Protein AF-A0A2S4M8A8-F1 (afdb_monomer)

Mean predicted aligned error: 11.96 Å

Radius of gyration: 21.88 Å; Cα contacts (8 Å, |Δi|>4): 118; chains: 1; bounding box: 72×38×49 Å

Nearest PDB structures (foldseek):
  3tre-assembly1_A  TM=5.770E-01  e=3.243E-01  Coxiella burnetii
  1bkb-assembly1_A  TM=4.508E-01  e=2.540E-01  Pyrobaculum aerophilum
  1ueb-assembly2_B  TM=5.364E-01  e=6.749E-01  Thermus thermophilus
  5ztm-assembly1_B  TM=5.057E-01  e=9.160E-01  Drosophila melanogaster
  4az9-assembly2_A-3  TM=4.776E-01  e=2.154E+00  Homo sapiens

Foldseek 3Di:
DADQVLLLVLLCVLCVPPDPWDWPGKDKDQWDDDPPDATWIKIWTDTPQDPDIDIDIGGNPDHSNNNSVVVNPDDDDDDDDDVPRDPPPRPPPPPPPPPPPPDDDDDDDD

Structure (mmCIF, N/CA/C/O backbone):
data_AF-A0A2S4M8A8-F1
#
_entry.id   AF-A0A2S4M8A8-F1
#
loop_
_atom_site.group_PDB
_atom_site.id
_atom_site.type_symbol
_atom_site.label_atom_id
_atom_site.label_alt_id
_atom_site.label_comp_id
_atom_site.label_asym_id
_atom_site.label_entity_id
_atom_site.label_seq_id
_atom_site.pdbx_PDB_ins_code
_atom_site.Cartn_x
_atom_site.Cartn_y
_atom_site.Cartn_z
_atom_site.occupancy
_atom_site.B_iso_or_equiv
_atom_site.auth_seq_id
_atom_site.auth_comp_id
_atom_site.auth_asym_id
_atom_site.auth_atom_id
_atom_site.pdbx_PDB_model_num
ATOM 1 N N . MET A 1 1 ? -8.246 9.800 10.677 1.00 67.69 1 MET A N 1
ATOM 2 C CA . MET A 1 1 ? -8.307 8.967 9.454 1.00 67.69 1 MET A CA 1
ATOM 3 C C . MET A 1 1 ? -6.900 8.917 8.889 1.00 67.69 1 MET A C 1
ATOM 5 O O . MET A 1 1 ? -6.183 9.875 9.115 1.00 67.69 1 MET A O 1
ATOM 9 N N . VAL A 1 2 ? -6.473 7.827 8.247 1.00 83.62 2 VAL A N 1
ATOM 10 C CA . VAL A 1 2 ? -5.171 7.831 7.557 1.00 83.62 2 VAL A CA 1
ATOM 11 C C . VAL A 1 2 ? -5.333 8.653 6.287 1.00 83.62 2 VAL A C 1
ATOM 13 O O . VAL A 1 2 ? -6.161 8.288 5.453 1.00 83.62 2 VAL A O 1
ATOM 16 N N . GLU A 1 3 ? -4.598 9.754 6.182 1.00 89.00 3 GLU A N 1
ATOM 17 C CA . GLU A 1 3 ? -4.579 10.599 4.992 1.00 89.00 3 GLU A CA 1
ATOM 18 C C . GLU A 1 3 ? -3.392 10.237 4.097 1.00 89.00 3 GLU A C 1
ATOM 20 O O . GLU A 1 3 ? -2.302 9.911 4.574 1.00 89.00 3 GLU A O 1
ATOM 25 N N . ASP A 1 4 ? -3.592 10.333 2.783 1.00 90.56 4 ASP A N 1
ATOM 26 C CA . ASP A 1 4 ? -2.551 10.058 1.785 1.00 90.56 4 ASP A CA 1
ATOM 27 C C . ASP A 1 4 ? -1.295 10.914 2.020 1.00 90.56 4 ASP A C 1
ATOM 29 O O . ASP A 1 4 ? -0.165 10.446 1.854 1.00 90.56 4 ASP A O 1
ATOM 33 N N . ASN A 1 5 ? -1.486 12.163 2.459 1.00 90.69 5 ASN A N 1
ATOM 34 C CA . ASN A 1 5 ? -0.401 13.099 2.730 1.00 90.69 5 ASN A CA 1
ATOM 35 C C . ASN A 1 5 ? 0.493 12.642 3.897 1.00 90.69 5 ASN A C 1
ATOM 37 O O . ASN A 1 5 ? 1.716 12.725 3.790 1.00 90.69 5 ASN A O 1
ATOM 41 N N . ASP A 1 6 ? -0.085 12.095 4.969 1.00 93.75 6 ASP A N 1
ATOM 42 C CA . ASP A 1 6 ? 0.676 11.615 6.130 1.00 93.75 6 ASP A CA 1
ATOM 43 C C . ASP A 1 6 ? 1.582 10.438 5.748 1.00 93.75 6 ASP A C 1
ATOM 45 O O . ASP A 1 6 ? 2.757 10.376 6.124 1.00 93.75 6 ASP A O 1
ATOM 49 N N . VAL A 1 7 ? 1.057 9.517 4.934 1.00 93.12 7 VAL A N 1
ATOM 50 C CA . VAL A 1 7 ? 1.820 8.376 4.410 1.00 93.12 7 VAL A CA 1
ATOM 51 C C . VAL A 1 7 ? 2.964 8.861 3.523 1.00 93.12 7 VAL A C 1
ATOM 53 O O . VAL A 1 7 ? 4.094 8.389 3.661 1.00 93.12 7 VAL A O 1
ATOM 56 N N . LEU A 1 8 ? 2.704 9.831 2.641 1.00 90.94 8 LEU A N 1
ATOM 57 C CA . LEU A 1 8 ? 3.728 10.410 1.772 1.00 90.94 8 LEU A CA 1
ATOM 58 C C . LEU A 1 8 ? 4.841 11.109 2.561 1.00 90.94 8 LEU A C 1
ATOM 60 O O . LEU A 1 8 ? 6.009 10.958 2.202 1.00 90.94 8 LEU A O 1
ATOM 64 N N . VAL A 1 9 ? 4.520 11.823 3.643 1.00 91.75 9 VAL A N 1
ATOM 65 C CA . VAL A 1 9 ? 5.523 12.458 4.514 1.00 91.75 9 VAL A CA 1
ATOM 66 C C . VAL A 1 9 ? 6.441 11.408 5.144 1.00 91.75 9 VAL A C 1
ATOM 68 O O . VAL A 1 9 ? 7.668 11.531 5.066 1.00 91.75 9 VAL A O 1
ATOM 71 N N . HIS A 1 10 ? 5.874 10.337 5.708 1.00 93.56 10 HIS A N 1
ATOM 72 C CA . HIS A 1 10 ? 6.666 9.239 6.267 1.00 93.56 10 HIS A CA 1
ATOM 73 C C . HIS A 1 10 ? 7.509 8.533 5.200 1.00 93.56 10 HIS A C 1
ATOM 75 O O . HIS A 1 10 ? 8.692 8.280 5.426 1.00 93.56 10 HIS A O 1
ATOM 81 N N . LEU A 1 11 ? 6.944 8.279 4.016 1.00 91.12 11 LEU A N 1
ATOM 82 C CA . LEU A 1 11 ? 7.665 7.691 2.886 1.00 91.12 11 LEU A CA 1
ATOM 83 C C . LEU A 1 11 ? 8.859 8.538 2.463 1.00 91.12 11 LEU A C 1
ATOM 85 O O . LEU A 1 11 ? 9.961 8.023 2.294 1.00 91.12 11 LEU A O 1
ATOM 89 N N . GLN A 1 12 ? 8.670 9.847 2.324 1.00 88.81 12 GLN A N 1
ATOM 90 C CA . GLN A 1 12 ? 9.764 10.751 1.990 1.00 88.81 12 GLN A CA 1
ATOM 91 C C . GLN A 1 12 ? 10.857 10.725 3.057 1.00 88.81 12 GLN A C 1
ATOM 93 O O . GLN A 1 12 ? 12.029 10.805 2.704 1.00 88.81 12 GLN A O 1
ATOM 98 N N . SER A 1 13 ? 10.504 10.609 4.339 1.00 89.69 13 SER A N 1
ATOM 99 C CA . SER A 1 13 ? 11.490 10.463 5.412 1.00 89.69 13 SER A CA 1
ATOM 100 C C . SER A 1 13 ? 12.270 9.151 5.297 1.00 89.69 13 SER A C 1
ATOM 102 O O . SER A 1 13 ? 13.492 9.174 5.365 1.00 89.69 13 SER A O 1
ATOM 104 N N . LEU A 1 14 ? 11.584 8.025 5.083 1.00 89.00 14 LEU A N 1
ATOM 105 C CA . LEU A 1 14 ? 12.193 6.690 5.014 1.00 89.00 14 LEU A CA 1
ATOM 106 C C . LEU A 1 14 ? 13.073 6.489 3.770 1.00 89.00 14 LEU A C 1
ATOM 108 O O . LEU A 1 14 ? 14.071 5.777 3.817 1.00 89.00 14 LEU A O 1
ATOM 112 N N . LEU A 1 15 ? 12.716 7.111 2.642 1.00 84.00 15 LEU A N 1
ATOM 113 C CA . LEU A 1 15 ? 13.403 6.919 1.359 1.00 84.00 15 LEU A CA 1
ATOM 114 C C . LEU A 1 15 ? 14.561 7.908 1.126 1.00 84.00 15 LEU A C 1
ATOM 116 O O . LEU A 1 15 ? 15.309 7.729 0.159 1.00 84.00 15 LEU A O 1
ATOM 120 N N . ARG A 1 16 ? 14.729 8.932 1.982 1.00 73.94 16 ARG A N 1
ATOM 121 C CA . ARG A 1 16 ? 15.836 9.913 1.907 1.00 73.94 16 ARG A CA 1
ATOM 122 C C . ARG A 1 16 ? 17.219 9.261 2.021 1.00 73.94 16 ARG A C 1
ATOM 124 O O . ARG A 1 16 ? 18.162 9.786 1.434 1.00 73.94 16 ARG A O 1
ATOM 131 N N . ASP A 1 17 ? 17.309 8.082 2.632 1.00 62.56 17 ASP A N 1
ATOM 132 C CA . ASP A 1 17 ? 18.572 7.401 2.950 1.00 62.56 17 ASP A CA 1
ATOM 133 C C . ASP A 1 17 ? 19.090 6.448 1.850 1.00 62.56 17 ASP A C 1
ATOM 135 O O . ASP A 1 17 ? 19.887 5.549 2.105 1.00 62.56 17 ASP A O 1
ATOM 139 N N . GLY A 1 18 ? 18.698 6.663 0.587 1.00 55.78 18 GLY A N 1
ATOM 140 C CA . GLY A 1 18 ? 19.377 6.037 -0.560 1.00 55.78 18 GLY A CA 1
ATOM 141 C C . GLY A 1 18 ? 18.655 4.866 -1.226 1.00 55.78 18 GLY A C 1
ATOM 142 O O . GLY A 1 18 ? 19.272 4.117 -1.986 1.00 55.78 18 GLY A O 1
ATOM 143 N N . SER A 1 19 ? 17.345 4.717 -1.023 1.00 57.78 19 SER A N 1
ATOM 144 C CA . SER A 1 19 ? 16.565 3.777 -1.834 1.00 57.78 19 SER A CA 1
ATOM 145 C C . SER A 1 19 ? 16.469 4.267 -3.293 1.00 57.78 19 SER A C 1
ATOM 147 O O . SER A 1 19 ? 16.218 5.439 -3.581 1.00 57.78 19 SER A O 1
ATOM 149 N N . THR A 1 20 ? 16.684 3.363 -4.248 1.00 55.50 20 THR A N 1
ATOM 150 C CA . THR A 1 20 ? 16.573 3.654 -5.692 1.00 55.50 20 THR A CA 1
ATOM 151 C C . THR A 1 20 ? 15.122 3.732 -6.178 1.00 55.50 20 THR A C 1
ATOM 153 O O . THR A 1 20 ? 14.870 4.122 -7.319 1.00 55.50 20 THR A O 1
ATOM 156 N N . THR A 1 21 ? 14.163 3.429 -5.302 1.00 65.56 21 THR A N 1
ATOM 157 C CA . THR A 1 21 ? 12.733 3.383 -5.599 1.00 65.56 21 THR A CA 1
ATOM 158 C C . THR A 1 21 ? 12.052 4.589 -4.964 1.00 65.56 21 THR A C 1
ATOM 160 O O . THR A 1 21 ? 11.494 4.515 -3.874 1.00 65.56 21 THR A O 1
ATOM 163 N N . ARG A 1 22 ? 12.106 5.741 -5.638 1.00 78.06 22 ARG A N 1
ATOM 164 C CA . ARG A 1 22 ? 11.269 6.881 -5.241 1.00 78.06 22 ARG A CA 1
ATOM 165 C C . ARG A 1 22 ? 9.806 6.518 -5.489 1.00 78.06 22 ARG A C 1
ATOM 167 O O . ARG A 1 22 ? 9.479 6.023 -6.562 1.00 78.06 22 ARG A O 1
ATOM 174 N N . VAL A 1 23 ? 8.934 6.775 -4.522 1.00 87.19 23 VAL A N 1
ATOM 175 C CA . VAL A 1 23 ? 7.479 6.699 -4.713 1.00 87.19 23 VAL A CA 1
ATOM 176 C C . VAL A 1 23 ? 7.014 8.025 -5.316 1.00 87.19 23 VAL A C 1
ATOM 178 O O . VAL A 1 23 ? 7.376 9.087 -4.812 1.00 87.19 23 VAL A O 1
ATOM 181 N N . ALA A 1 24 ? 6.268 7.974 -6.420 1.00 86.69 24 ALA A N 1
ATOM 182 C CA . ALA A 1 24 ? 5.738 9.159 -7.101 1.00 86.69 24 ALA A CA 1
ATOM 183 C C . ALA A 1 24 ? 4.370 9.571 -6.544 1.00 86.69 24 ALA A C 1
ATOM 185 O O . ALA A 1 24 ? 4.093 10.755 -6.378 1.00 86.69 24 ALA A O 1
ATOM 186 N N . SER A 1 25 ? 3.524 8.587 -6.242 1.00 89.94 25 SER A N 1
ATOM 187 C CA . SER A 1 25 ? 2.222 8.787 -5.612 1.00 89.94 25 SER A CA 1
ATOM 188 C C . SER A 1 25 ? 1.901 7.606 -4.705 1.00 89.94 25 SER A C 1
ATOM 190 O O . SER A 1 25 ? 2.364 6.496 -4.966 1.00 89.94 25 SER A O 1
ATOM 192 N N . CYS A 1 26 ? 1.130 7.850 -3.649 1.00 93.19 26 CYS A N 1
ATOM 193 C CA . CYS A 1 26 ? 0.614 6.830 -2.744 1.00 93.19 26 CYS A CA 1
ATOM 194 C C . CYS A 1 26 ? -0.815 7.218 -2.365 1.00 93.19 26 CYS A C 1
ATOM 196 O O . CYS A 1 26 ? -1.041 8.349 -1.943 1.00 93.19 26 CYS A O 1
ATOM 198 N N . ARG A 1 27 ? -1.760 6.296 -2.541 1.00 94.94 27 ARG A N 1
ATOM 199 C CA . ARG A 1 27 ? -3.179 6.467 -2.223 1.00 94.94 27 ARG A CA 1
ATOM 200 C C . ARG A 1 27 ? -3.628 5.366 -1.282 1.00 94.94 27 ARG A C 1
ATOM 202 O O . ARG A 1 27 ? -3.276 4.202 -1.484 1.00 94.94 27 ARG A O 1
ATOM 209 N N . VAL A 1 28 ? -4.426 5.724 -0.287 1.00 96.56 28 VAL A N 1
ATOM 210 C CA . VAL A 1 28 ? -4.978 4.799 0.698 1.00 96.56 28 VAL A CA 1
ATOM 211 C C . VAL A 1 28 ? -6.495 4.888 0.660 1.00 96.56 28 VAL A C 1
ATOM 213 O O . VAL A 1 28 ? -7.087 5.952 0.818 1.00 96.56 28 VAL A O 1
ATOM 216 N N . SER A 1 29 ? -7.158 3.751 0.462 1.00 96.56 29 SER A N 1
ATOM 217 C CA . SER A 1 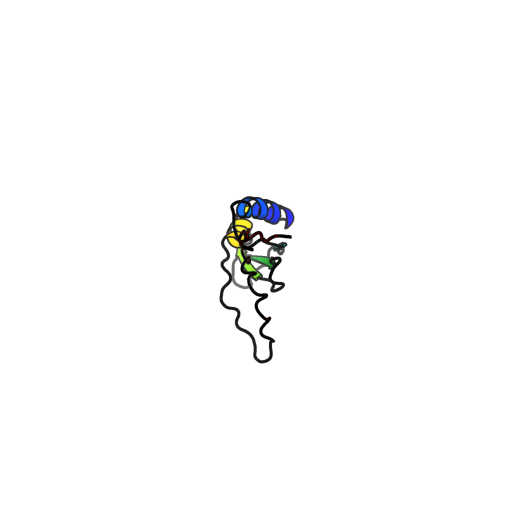29 ? -8.616 3.716 0.500 1.00 96.56 29 SER A CA 1
ATOM 218 C C . SER A 1 29 ? -9.154 4.036 1.900 1.00 96.56 29 SER A C 1
ATOM 220 O O . SER A 1 29 ? -8.490 3.855 2.932 1.00 96.56 29 SER A O 1
ATOM 222 N N . THR A 1 30 ? -10.432 4.405 1.961 1.00 95.31 30 THR A N 1
ATOM 223 C CA . THR A 1 30 ? -11.208 4.266 3.198 1.00 95.31 30 THR A CA 1
ATOM 224 C C . THR A 1 30 ? -11.206 2.800 3.663 1.00 95.31 30 THR A C 1
ATOM 226 O O . THR A 1 30 ? -10.938 1.899 2.858 1.00 95.31 30 THR A O 1
ATOM 229 N N . PRO A 1 31 ? -11.463 2.525 4.956 1.00 96.19 31 PRO A N 1
ATOM 230 C CA . PRO A 1 31 ? -11.625 1.155 5.427 1.00 96.19 31 PRO A CA 1
ATOM 231 C C . PRO A 1 31 ? -12.720 0.428 4.644 1.00 96.19 31 PRO A C 1
ATOM 233 O O . PRO A 1 31 ? -13.849 0.907 4.551 1.00 96.19 31 PRO A O 1
ATOM 236 N N . LEU A 1 32 ? -12.377 -0.736 4.109 1.00 95.69 32 LEU A N 1
ATOM 237 C CA . LEU A 1 32 ? -13.278 -1.648 3.421 1.00 95.69 32 LEU A CA 1
ATOM 238 C C . LEU A 1 32 ? -13.570 -2.835 4.337 1.00 95.69 32 LEU A C 1
ATOM 240 O O . LEU A 1 32 ? -12.662 -3.402 4.950 1.00 95.69 32 LEU A O 1
ATOM 244 N N . GLN A 1 33 ? -14.840 -3.221 4.430 1.00 96.94 33 GLN A N 1
ATOM 245 C CA . GLN A 1 33 ? -15.256 -4.380 5.213 1.00 96.94 33 GLN A CA 1
ATOM 246 C C . GLN A 1 33 ? -15.153 -5.649 4.360 1.00 96.94 33 GLN A C 1
ATOM 248 O O . GLN A 1 33 ? -15.798 -5.755 3.318 1.00 96.94 33 GLN A O 1
ATOM 253 N N . HIS A 1 34 ? -14.366 -6.631 4.809 1.00 91.12 34 HIS A N 1
ATOM 254 C CA . HIS A 1 34 ? -14.321 -7.943 4.164 1.00 91.12 34 HIS A CA 1
ATOM 255 C C . HIS A 1 34 ? -15.567 -8.768 4.546 1.00 91.12 34 HIS A C 1
ATOM 257 O O . HIS A 1 34 ? -15.923 -8.773 5.730 1.00 91.12 34 HIS A O 1
ATOM 263 N N . PRO A 1 35 ? -16.204 -9.509 3.614 1.00 91.94 35 PRO A N 1
ATOM 264 C CA . PRO A 1 35 ? -17.441 -10.252 3.895 1.00 91.94 35 PRO A CA 1
ATOM 265 C C . PRO A 1 35 ? -17.319 -11.309 5.002 1.00 91.94 35 PRO A C 1
ATOM 267 O O . PRO A 1 35 ? -18.283 -11.584 5.707 1.00 91.94 35 PRO A O 1
ATOM 270 N N . TRP A 1 36 ? -16.124 -11.879 5.175 1.00 92.69 36 TRP A N 1
ATOM 271 C CA . TRP A 1 36 ? -15.844 -12.924 6.173 1.00 92.69 36 TRP A CA 1
ATOM 272 C C . TRP A 1 36 ? -14.579 -12.647 6.988 1.00 92.69 36 TRP A C 1
ATOM 274 O O . TRP A 1 36 ? -13.897 -13.570 7.421 1.00 92.69 36 TRP A O 1
ATOM 284 N N . GLY A 1 37 ? -14.180 -11.383 7.119 1.00 91.00 37 GLY A N 1
ATOM 285 C CA . GLY A 1 37 ? -12.881 -11.059 7.699 1.00 91.00 37 GLY A CA 1
ATOM 286 C C . GLY A 1 37 ? -12.817 -9.695 8.356 1.00 91.00 37 GLY A C 1
ATOM 287 O O . GLY A 1 37 ? -13.811 -8.985 8.499 1.00 91.00 37 GLY A O 1
ATOM 288 N N . ARG A 1 38 ? -11.602 -9.340 8.767 1.00 94.44 38 ARG A N 1
ATOM 289 C CA . ARG A 1 38 ? -11.310 -8.034 9.352 1.00 94.44 38 ARG A CA 1
ATOM 290 C C . ARG A 1 38 ? -11.393 -6.952 8.274 1.00 94.44 38 ARG A C 1
ATOM 292 O O . ARG A 1 38 ? -11.175 -7.223 7.092 1.00 94.44 38 ARG A O 1
ATOM 299 N N . ALA A 1 39 ? -11.711 -5.732 8.693 1.00 96.44 39 ALA A N 1
ATOM 300 C CA . ALA A 1 39 ? -11.645 -4.582 7.806 1.00 96.44 39 ALA A CA 1
ATOM 301 C C . ALA A 1 39 ? -10.200 -4.350 7.338 1.00 96.44 39 ALA A C 1
ATOM 303 O O . ALA A 1 39 ? -9.241 -4.602 8.072 1.00 96.44 39 ALA A O 1
ATOM 304 N N . TYR A 1 40 ? -10.052 -3.852 6.118 1.00 96.75 40 TYR A N 1
ATOM 305 C CA . TYR A 1 40 ? -8.760 -3.615 5.488 1.00 96.75 40 TYR A CA 1
ATOM 306 C C . TYR A 1 40 ? -8.742 -2.285 4.735 1.00 96.75 40 TYR A C 1
ATOM 308 O O . TYR A 1 40 ? -9.772 -1.641 4.546 1.00 96.75 40 TYR A O 1
ATOM 316 N N . ARG A 1 41 ? -7.560 -1.867 4.293 1.00 96.44 41 ARG A N 1
ATOM 317 C CA . ARG A 1 41 ? -7.362 -0.761 3.353 1.00 96.44 41 ARG A CA 1
ATOM 318 C C . ARG A 1 41 ? -6.601 -1.262 2.140 1.00 96.44 41 ARG A C 1
ATOM 320 O O . ARG A 1 41 ? -5.742 -2.138 2.255 1.00 96.44 41 ARG A O 1
ATOM 327 N N . LEU A 1 42 ? -6.919 -0.697 0.983 1.00 96.75 42 LEU A N 1
ATOM 328 C CA . LEU A 1 42 ? -6.138 -0.873 -0.230 1.00 96.75 42 LEU A CA 1
ATOM 329 C C . LEU A 1 42 ? -5.149 0.286 -0.341 1.00 96.75 42 LEU A C 1
ATOM 331 O O . LEU A 1 42 ? -5.553 1.448 -0.324 1.00 96.75 42 LEU A O 1
ATOM 335 N N . VAL A 1 43 ? -3.868 -0.046 -0.455 1.00 96.75 43 VAL A N 1
ATOM 336 C CA . VAL A 1 43 ? -2.782 0.908 -0.679 1.00 96.75 43 VAL A CA 1
ATOM 337 C C . VAL A 1 43 ? -2.318 0.749 -2.117 1.00 96.75 43 VAL A C 1
ATOM 339 O O . VAL A 1 43 ? -1.977 -0.359 -2.533 1.00 96.75 43 VAL A O 1
ATOM 342 N N . GLU A 1 44 ? -2.315 1.840 -2.876 1.00 95.12 44 GLU A N 1
ATOM 343 C CA . GLU A 1 44 ? -1.850 1.885 -4.261 1.00 95.12 44 GLU A CA 1
ATOM 344 C C . GLU A 1 44 ? -0.727 2.913 -4.404 1.00 95.12 44 GLU A C 1
ATOM 346 O O . GLU A 1 44 ? -0.849 4.033 -3.910 1.00 95.12 44 GLU A O 1
ATOM 351 N N . TRP A 1 45 ? 0.366 2.555 -5.078 1.00 93.31 45 TRP A N 1
ATOM 352 C CA . TRP A 1 45 ? 1.468 3.484 -5.320 1.00 93.31 45 TRP A CA 1
ATOM 353 C C . TRP A 1 45 ? 2.140 3.279 -6.671 1.00 93.31 45 TRP A C 1
ATOM 355 O O . TRP A 1 45 ? 2.174 2.183 -7.235 1.00 93.31 45 TRP A O 1
ATOM 365 N N . THR A 1 46 ? 2.723 4.361 -7.175 1.00 89.50 46 THR A N 1
ATOM 366 C CA . THR A 1 46 ? 3.489 4.386 -8.425 1.00 89.50 46 THR A CA 1
ATOM 367 C C . THR A 1 46 ? 4.921 4.830 -8.167 1.00 89.50 46 THR A C 1
ATOM 369 O O . THR A 1 46 ? 5.241 5.421 -7.132 1.00 89.50 46 THR A O 1
ATOM 372 N N . THR A 1 47 ? 5.806 4.558 -9.119 1.00 86.00 47 THR A N 1
ATOM 373 C CA . THR A 1 47 ? 7.207 4.998 -9.071 1.00 86.00 47 THR A CA 1
ATOM 374 C C . THR A 1 47 ? 7.518 5.837 -10.306 1.00 86.00 47 THR A C 1
ATOM 376 O O . THR A 1 47 ? 6.972 5.540 -11.360 1.00 86.00 47 THR A O 1
ATOM 379 N N . PRO A 1 48 ? 8.440 6.814 -10.262 1.00 81.06 48 PRO A N 1
ATOM 380 C CA . PRO A 1 48 ? 8.753 7.654 -11.422 1.00 81.06 48 PRO A CA 1
ATOM 381 C C . PRO A 1 48 ? 9.246 6.903 -12.668 1.00 81.06 48 PRO A C 1
ATOM 383 O O . PRO A 1 48 ? 9.319 7.489 -13.742 1.00 81.06 48 PRO A O 1
ATOM 386 N N . LEU A 1 49 ? 9.680 5.649 -12.511 1.00 75.00 49 LEU A N 1
ATOM 387 C CA . LEU A 1 49 ? 10.244 4.824 -13.580 1.00 75.00 49 LEU A CA 1
ATOM 388 C C . LEU A 1 49 ? 9.249 3.807 -14.154 1.00 75.00 49 LEU A C 1
ATOM 390 O O . LEU A 1 49 ? 9.599 3.118 -15.106 1.00 75.00 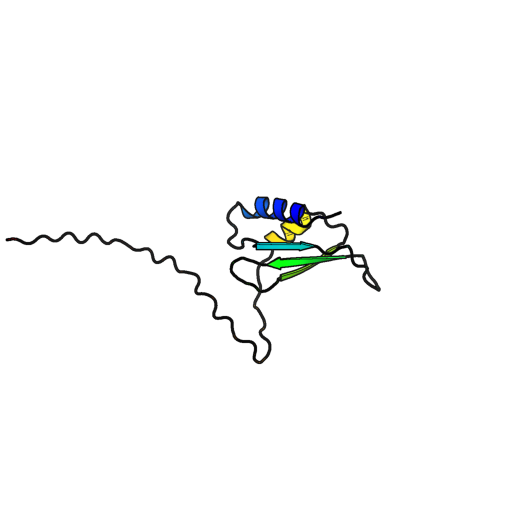49 LEU A O 1
ATOM 394 N N . ASP A 1 50 ? 8.066 3.677 -13.555 1.00 70.12 50 ASP A N 1
ATOM 395 C CA . ASP A 1 50 ? 7.088 2.644 -13.887 1.00 70.12 50 ASP A CA 1
ATOM 396 C C . ASP A 1 50 ? 5.685 3.145 -13.533 1.00 70.12 50 ASP A C 1
ATOM 398 O O . ASP A 1 50 ? 5.371 3.360 -12.354 1.00 70.12 50 ASP A O 1
ATOM 402 N N . ASP A 1 51 ? 4.870 3.319 -14.573 1.00 65.75 51 ASP A N 1
ATOM 403 C CA . ASP A 1 51 ? 3.468 3.731 -14.475 1.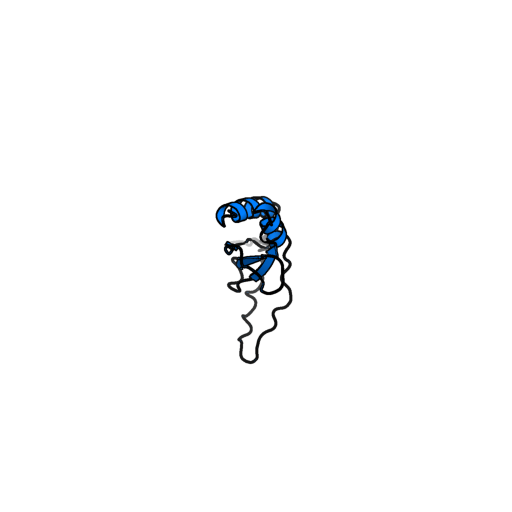00 65.75 51 ASP A CA 1
ATOM 404 C C . ASP A 1 51 ? 2.569 2.587 -13.972 1.00 65.75 51 ASP A C 1
ATOM 406 O O . ASP A 1 51 ? 1.403 2.803 -13.635 1.00 65.75 51 ASP A O 1
ATOM 410 N N . GLY A 1 52 ? 3.111 1.367 -13.862 1.00 74.69 52 GLY A N 1
ATOM 411 C CA . GLY A 1 52 ? 2.460 0.237 -13.221 1.00 74.69 52 GLY A CA 1
ATOM 412 C C . GLY A 1 52 ? 2.136 0.531 -11.756 1.00 74.69 52 GLY A C 1
ATOM 413 O O . GLY A 1 52 ? 3.014 0.566 -10.889 1.00 74.69 52 GLY A O 1
ATOM 414 N N . ALA A 1 53 ? 0.846 0.702 -11.469 1.00 78.50 53 ALA A N 1
ATOM 415 C CA . ALA A 1 53 ? 0.347 0.867 -10.112 1.00 78.50 53 ALA A CA 1
ATOM 416 C C . ALA A 1 53 ? 0.534 -0.430 -9.308 1.00 78.50 53 ALA A C 1
ATOM 418 O O . ALA A 1 53 ? -0.050 -1.474 -9.617 1.00 78.50 53 ALA A O 1
ATOM 419 N N . ARG A 1 54 ? 1.349 -0.354 -8.255 1.00 88.88 54 ARG A N 1
ATOM 420 C CA . ARG A 1 54 ? 1.532 -1.419 -7.264 1.00 88.88 54 ARG A CA 1
ATOM 421 C C . ARG A 1 54 ? 0.414 -1.331 -6.244 1.00 88.88 54 ARG A C 1
ATOM 423 O O . ARG A 1 54 ? -0.017 -0.234 -5.902 1.00 88.88 54 ARG A O 1
ATOM 430 N N . ARG A 1 55 ? -0.059 -2.483 -5.771 1.00 93.06 55 ARG A N 1
ATOM 431 C CA . ARG A 1 55 ? -1.177 -2.569 -4.830 1.00 93.06 55 ARG A CA 1
ATOM 432 C C . ARG A 1 55 ? -0.868 -3.543 -3.715 1.00 93.06 55 ARG A C 1
ATOM 434 O O . ARG A 1 55 ? -0.351 -4.628 -3.972 1.00 93.06 55 ARG A O 1
ATOM 441 N N . GLN A 1 56 ? -1.250 -3.177 -2.501 1.00 94.56 56 GLN A N 1
ATOM 442 C CA . GLN A 1 56 ? -1.173 -4.060 -1.349 1.00 94.56 56 GLN A CA 1
ATOM 443 C C . GLN A 1 56 ? -2.343 -3.817 -0.401 1.00 94.56 56 GLN A C 1
ATOM 445 O O . GLN A 1 56 ? -2.795 -2.689 -0.213 1.00 94.56 56 GLN A O 1
ATOM 450 N N . VAL A 1 57 ? -2.841 -4.903 0.182 1.00 95.56 57 VAL A N 1
ATOM 451 C CA . VAL A 1 57 ? -3.875 -4.870 1.216 1.00 95.56 57 VAL A CA 1
ATOM 452 C C . VAL A 1 57 ? -3.201 -4.813 2.582 1.00 95.56 57 VAL A C 1
ATOM 454 O O . VAL A 1 57 ? -2.281 -5.587 2.851 1.00 95.56 57 VAL A O 1
ATOM 457 N N . VAL A 1 58 ? -3.671 -3.911 3.440 1.00 96.62 58 VAL A N 1
ATOM 458 C CA . VAL A 1 58 ? -3.207 -3.751 4.826 1.00 96.62 58 VAL A CA 1
ATOM 459 C C . VAL A 1 58 ? -4.397 -3.775 5.790 1.00 96.62 58 VAL A C 1
ATOM 461 O O . VAL A 1 58 ? -5.512 -3.447 5.375 1.00 96.62 58 VAL A O 1
ATOM 464 N N . PRO A 1 59 ? -4.211 -4.146 7.066 1.00 96.69 59 PRO A N 1
ATOM 465 C CA . PRO A 1 59 ? -5.256 -4.007 8.080 1.00 96.69 59 PRO A CA 1
ATOM 466 C C . PRO A 1 59 ? -5.819 -2.577 8.162 1.00 96.69 59 PRO A C 1
ATOM 468 O O . PRO A 1 59 ? -5.106 -1.598 7.942 1.00 96.69 59 PRO A O 1
ATOM 471 N N . ALA A 1 60 ? -7.110 -2.426 8.473 1.00 96.38 60 ALA A N 1
ATOM 472 C CA . ALA A 1 60 ? -7.749 -1.105 8.508 1.00 96.38 60 ALA A CA 1
ATOM 473 C C . ALA A 1 60 ? -7.202 -0.183 9.608 1.00 96.38 60 ALA A C 1
ATOM 475 O O . ALA A 1 60 ? -7.270 1.045 9.475 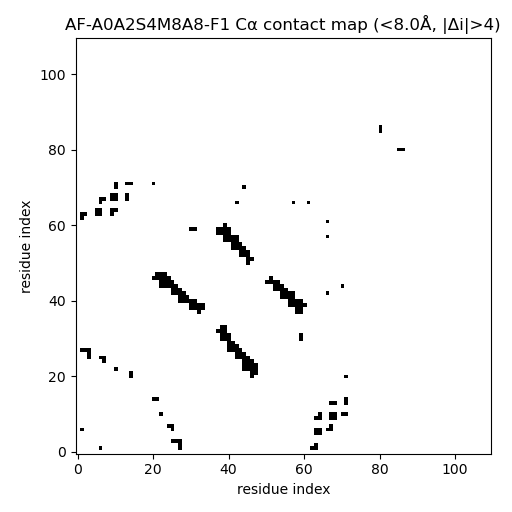1.00 96.38 60 ALA A O 1
ATOM 476 N N . GLU A 1 61 ? -6.677 -0.781 10.673 1.00 95.62 61 GLU A N 1
ATOM 477 C CA . GLU A 1 61 ? -6.054 -0.135 11.823 1.00 95.62 61 GLU A CA 1
ATOM 478 C C . GLU A 1 61 ? -4.585 0.254 11.608 1.00 95.62 61 GLU A C 1
ATOM 480 O O . GLU A 1 61 ? -4.013 0.903 12.480 1.00 95.62 61 GLU A O 1
ATOM 485 N N . SER A 1 62 ? -3.976 -0.116 10.474 1.00 97.25 62 SER A N 1
ATOM 486 C CA . SER A 1 62 ? -2.593 0.256 10.179 1.00 97.25 62 SER A CA 1
ATOM 487 C C . SER A 1 62 ? -2.414 1.772 10.177 1.00 97.25 62 SER A C 1
ATOM 489 O O . SER A 1 62 ? -3.174 2.515 9.548 1.00 97.25 62 SER A O 1
ATOM 491 N N . SER A 1 63 ? -1.382 2.225 10.879 1.00 97.06 63 SER A N 1
ATOM 492 C CA . SER A 1 63 ? -0.981 3.626 10.943 1.00 97.06 63 SER A CA 1
ATOM 493 C C . SER A 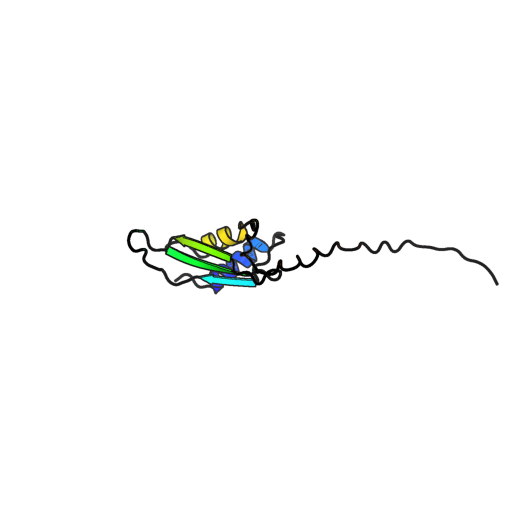1 63 ? -0.330 4.088 9.637 1.00 97.06 63 SER A C 1
ATOM 495 O O . SER A 1 63 ? 0.183 3.290 8.849 1.00 97.06 63 SER A O 1
ATOM 497 N N . ALA A 1 64 ? -0.291 5.406 9.421 1.00 96.69 64 ALA A N 1
ATOM 498 C CA . ALA A 1 64 ? 0.356 5.986 8.245 1.00 96.69 64 ALA A CA 1
ATOM 499 C C . ALA A 1 64 ? 1.840 5.586 8.135 1.00 96.69 64 ALA A C 1
ATOM 501 O O . ALA A 1 64 ? 2.330 5.297 7.043 1.00 96.69 64 ALA A O 1
ATOM 502 N N . PHE A 1 65 ? 2.542 5.515 9.270 1.00 96.19 65 PHE A N 1
ATOM 503 C CA . PHE A 1 65 ? 3.943 5.110 9.329 1.00 96.19 65 PHE A CA 1
ATOM 504 C C . PHE A 1 65 ? 4.150 3.630 8.979 1.00 96.19 65 PHE A C 1
ATOM 506 O O . PHE A 1 65 ? 5.058 3.307 8.217 1.00 96.19 65 PHE A O 1
ATOM 513 N N . GLU A 1 66 ? 3.305 2.726 9.485 1.00 97.12 66 GLU A N 1
ATOM 514 C CA . GLU A 1 66 ? 3.381 1.296 9.148 1.00 97.12 66 GLU A CA 1
ATOM 515 C C . GLU A 1 66 ? 3.136 1.057 7.656 1.00 97.12 66 GLU A C 1
ATOM 517 O O . GLU A 1 66 ? 3.858 0.282 7.028 1.00 97.12 66 GLU A O 1
ATOM 522 N N . ILE A 1 67 ? 2.166 1.769 7.073 1.00 96.94 67 ILE A N 1
ATOM 523 C CA . ILE A 1 67 ? 1.898 1.723 5.631 1.00 96.94 67 ILE A CA 1
ATOM 524 C C . ILE A 1 67 ? 3.109 2.236 4.849 1.00 96.94 67 ILE A C 1
ATOM 526 O O . ILE A 1 67 ? 3.563 1.575 3.917 1.00 96.94 67 ILE A O 1
ATOM 530 N N . ALA A 1 68 ? 3.662 3.386 5.241 1.00 94.94 68 ALA A N 1
ATOM 531 C CA . ALA A 1 68 ? 4.841 3.955 4.600 1.00 94.94 68 ALA A CA 1
ATOM 532 C C . ALA A 1 68 ? 6.039 2.999 4.649 1.00 94.94 68 ALA A C 1
ATOM 534 O O . ALA A 1 68 ? 6.723 2.809 3.646 1.00 94.94 68 ALA A O 1
ATOM 535 N N . ARG A 1 69 ? 6.270 2.349 5.791 1.00 94.31 69 ARG A N 1
ATOM 536 C CA . ARG A 1 69 ? 7.334 1.356 5.947 1.00 94.31 69 ARG A CA 1
ATOM 537 C C . ARG A 1 69 ? 7.147 0.166 5.010 1.00 94.31 69 ARG A C 1
ATOM 539 O O . ARG A 1 69 ? 8.078 -0.194 4.299 1.00 94.31 69 ARG A O 1
ATOM 546 N N . LEU A 1 70 ? 5.940 -0.388 4.957 1.00 94.50 70 LEU A N 1
ATOM 547 C CA . LEU A 1 70 ? 5.594 -1.499 4.071 1.00 94.50 70 LEU A CA 1
ATOM 548 C C . LEU A 1 70 ? 5.800 -1.145 2.593 1.00 94.50 70 LEU A C 1
ATOM 550 O O . LEU A 1 70 ? 6.341 -1.945 1.832 1.00 94.50 70 LEU A O 1
ATOM 554 N N . VAL A 1 71 ? 5.418 0.067 2.189 1.00 92.88 71 VAL A N 1
ATOM 555 C CA . VAL A 1 71 ? 5.635 0.555 0.821 1.00 92.88 71 VAL A CA 1
ATOM 556 C C . VAL A 1 71 ? 7.128 0.779 0.539 1.00 92.88 71 VAL A C 1
ATOM 558 O O . VAL A 1 71 ? 7.594 0.453 -0.551 1.00 92.88 71 VAL A O 1
ATOM 561 N N . ALA A 1 72 ? 7.895 1.295 1.504 1.00 90.75 72 ALA A N 1
ATOM 562 C CA . ALA A 1 72 ? 9.332 1.534 1.361 1.00 90.75 72 ALA A CA 1
ATOM 563 C C . ALA A 1 72 ? 10.159 0.240 1.267 1.00 90.75 72 ALA A C 1
ATOM 565 O O . ALA A 1 72 ? 11.144 0.188 0.532 1.00 90.75 72 ALA A O 1
ATOM 566 N N . GLU A 1 73 ? 9.750 -0.807 1.984 1.00 89.62 73 GLU A N 1
ATOM 567 C CA . GLU A 1 73 ? 10.388 -2.130 1.973 1.00 89.62 73 GLU A CA 1
ATOM 568 C C . GLU A 1 73 ? 9.982 -2.976 0.749 1.00 89.62 73 GLU A C 1
ATOM 570 O O . GLU A 1 73 ? 10.527 -4.060 0.530 1.00 89.62 73 GLU A O 1
ATOM 575 N N . HIS A 1 74 ? 9.047 -2.497 -0.081 1.00 88.19 74 HIS A N 1
ATOM 576 C CA . HIS A 1 74 ? 8.583 -3.233 -1.249 1.00 88.19 74 HIS A CA 1
ATOM 577 C C . HIS A 1 74 ? 9.697 -3.437 -2.285 1.00 88.19 74 HIS A C 1
ATOM 579 O O . HIS A 1 74 ? 10.196 -2.493 -2.903 1.00 88.19 74 HIS A O 1
ATOM 585 N N . VAL A 1 75 ? 10.010 -4.703 -2.559 1.00 82.81 75 VAL A N 1
ATOM 586 C CA . VAL A 1 75 ? 10.907 -5.114 -3.643 1.00 82.81 75 VAL A CA 1
ATOM 587 C C . VAL A 1 75 ? 10.062 -5.582 -4.833 1.00 82.81 75 VAL A C 1
ATOM 589 O O . VAL A 1 75 ? 9.377 -6.602 -4.715 1.00 82.81 75 VAL A O 1
ATOM 592 N N . PRO A 1 76 ? 10.095 -4.883 -5.987 1.00 76.94 76 PRO A N 1
ATOM 593 C CA . PRO A 1 76 ? 9.357 -5.310 -7.171 1.00 76.94 76 PRO A CA 1
ATOM 594 C C . PRO A 1 76 ? 9.764 -6.722 -7.618 1.00 76.94 76 PRO A C 1
ATOM 596 O O . PRO A 1 76 ? 10.944 -7.000 -7.838 1.00 76.94 76 PRO A O 1
ATOM 599 N N . GLY A 1 77 ? 8.777 -7.608 -7.758 1.00 75.38 77 GLY A N 1
ATOM 600 C CA . GLY A 1 77 ? 8.959 -8.950 -8.314 1.00 75.38 77 GLY A CA 1
ATOM 601 C C . GLY A 1 77 ? 9.019 -8.962 -9.847 1.00 75.38 77 GLY A C 1
ATOM 602 O O . GLY A 1 77 ? 9.041 -7.921 -10.504 1.00 75.38 77 GLY A O 1
ATOM 603 N N . ARG A 1 78 ? 9.010 -10.162 -10.441 1.00 74.31 78 ARG A N 1
ATOM 604 C CA . ARG A 1 78 ? 8.875 -10.314 -11.900 1.00 74.31 78 ARG A CA 1
ATOM 605 C C . ARG A 1 78 ? 7.441 -9.991 -12.319 1.00 74.31 78 ARG A C 1
ATOM 607 O O . ARG A 1 78 ? 6.501 -10.550 -11.759 1.00 74.31 78 ARG A O 1
ATOM 614 N N . ARG A 1 79 ? 7.276 -9.128 -13.323 1.00 75.44 79 ARG A N 1
ATOM 615 C CA . ARG A 1 79 ? 5.965 -8.830 -13.912 1.00 75.44 79 ARG A CA 1
ATOM 616 C C . ARG A 1 79 ? 5.581 -9.968 -14.860 1.00 75.44 79 ARG A C 1
ATOM 618 O O . ARG A 1 79 ? 6.343 -10.287 -15.770 1.00 75.44 79 ARG A O 1
ATOM 625 N N . ILE A 1 80 ? 4.427 -10.594 -14.631 1.00 78.00 80 ILE A N 1
ATOM 626 C CA . ILE A 1 80 ? 3.853 -11.565 -15.571 1.00 78.00 80 ILE A CA 1
ATOM 627 C C . ILE A 1 80 ? 3.040 -10.766 -16.582 1.00 78.00 80 ILE A C 1
ATOM 629 O O . ILE A 1 80 ? 2.096 -10.074 -16.207 1.00 78.00 80 ILE A O 1
ATOM 633 N N . LEU A 1 81 ? 3.437 -10.834 -17.847 1.00 81.50 81 LEU A N 1
ATOM 634 C CA . LEU A 1 81 ? 2.698 -10.217 -18.941 1.00 81.50 81 LEU A CA 1
ATOM 635 C C . LEU A 1 81 ? 1.603 -11.177 -19.405 1.00 81.50 81 LEU A C 1
ATOM 637 O O . LEU A 1 81 ? 1.828 -12.387 -19.487 1.00 81.50 81 LEU A O 1
ATOM 641 N N . LEU A 1 82 ? 0.421 -10.639 -19.690 1.00 81.81 82 LEU A N 1
ATOM 642 C CA . LEU A 1 82 ? -0.650 -11.399 -20.325 1.00 81.81 82 LEU A CA 1
ATOM 643 C C . LEU A 1 82 ? -0.337 -11.570 -21.818 1.00 81.81 82 LEU A C 1
ATOM 645 O O . LEU A 1 82 ? 0.441 -10.813 -22.398 1.00 81.81 82 LEU A O 1
ATOM 649 N N . ASN A 1 83 ? -0.938 -12.570 -22.461 1.00 86.00 83 ASN A N 1
ATOM 650 C CA . ASN A 1 83 ? -0.715 -12.807 -23.887 1.00 86.00 83 ASN A CA 1
ATOM 651 C C . ASN A 1 83 ? -1.124 -11.572 -24.706 1.00 86.00 83 ASN A C 1
ATOM 653 O O . ASN A 1 83 ? -2.280 -11.160 -24.660 1.00 86.00 83 ASN A O 1
ATOM 657 N N . GLY A 1 84 ? -0.183 -11.012 -25.469 1.00 81.12 84 GLY A N 1
ATOM 658 C CA . GLY A 1 84 ? -0.407 -9.818 -26.292 1.00 81.12 84 GLY A CA 1
ATOM 659 C C . GLY A 1 84 ? -0.111 -8.486 -25.595 1.00 81.12 84 GLY A C 1
ATOM 660 O O . GLY A 1 84 ? -0.101 -7.461 -26.272 1.00 81.12 84 GLY A O 1
ATOM 661 N N . GLU A 1 85 ? 0.191 -8.485 -24.293 1.00 79.75 85 GLU A N 1
ATOM 662 C CA . GLU A 1 85 ? 0.756 -7.306 -23.631 1.00 79.75 85 GLU A CA 1
ATOM 663 C C . GLU A 1 85 ? 2.158 -7.034 -24.198 1.00 79.75 85 GLU A C 1
ATOM 665 O O . GLU A 1 85 ? 2.995 -7.949 -24.231 1.00 79.75 85 GLU A O 1
ATOM 670 N N . PRO A 1 86 ? 2.452 -5.802 -24.649 1.00 73.31 86 PRO A N 1
ATOM 671 C CA . PRO A 1 86 ? 3.798 -5.460 -25.064 1.00 73.31 86 PRO A CA 1
ATOM 672 C C . PRO A 1 86 ? 4.741 -5.601 -23.864 1.00 73.31 86 PRO A C 1
ATOM 674 O O . PRO A 1 86 ? 4.445 -5.164 -22.751 1.00 73.31 86 PRO A O 1
ATOM 677 N N . VAL A 1 87 ? 5.910 -6.208 -24.086 1.00 70.81 87 VAL A N 1
ATOM 678 C CA . VAL A 1 87 ? 7.012 -6.066 -23.134 1.00 70.81 87 VAL A CA 1
ATOM 679 C C . VAL A 1 87 ? 7.390 -4.594 -23.187 1.00 70.81 87 VAL A C 1
ATOM 681 O O . VAL A 1 87 ? 8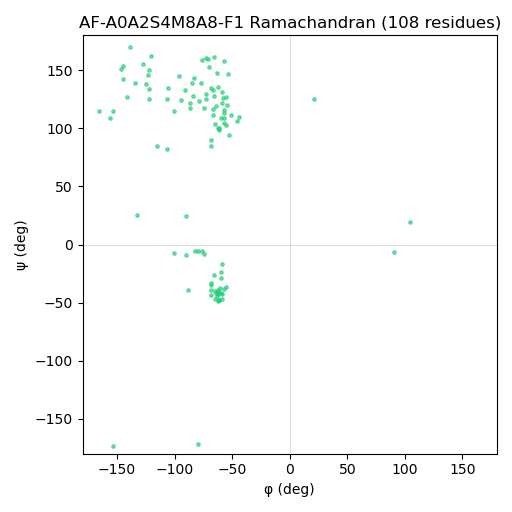.002 -4.164 -24.166 1.00 70.81 87 VAL A O 1
ATOM 684 N N . ASP A 1 88 ? 6.997 -3.817 -22.174 1.00 64.12 88 ASP A N 1
ATOM 685 C CA . ASP A 1 88 ? 7.545 -2.477 -21.987 1.00 64.12 88 ASP A CA 1
ATOM 686 C C . ASP A 1 88 ? 9.061 -2.642 -22.021 1.00 64.12 88 ASP A C 1
ATOM 688 O O . ASP A 1 88 ? 9.634 -3.321 -21.164 1.00 64.12 88 ASP A O 1
ATOM 692 N N . ALA A 1 89 ? 9.702 -2.124 -23.071 1.00 55.47 89 ALA A N 1
ATOM 693 C CA . ALA A 1 89 ? 11.143 -2.203 -23.202 1.00 55.47 89 ALA A CA 1
ATOM 694 C C . ALA A 1 89 ? 11.706 -1.554 -21.943 1.00 55.47 89 ALA A C 1
ATOM 696 O O . ALA A 1 89 ? 11.542 -0.344 -21.778 1.00 55.47 89 ALA A O 1
ATOM 697 N N . GLU A 1 90 ? 12.286 -2.356 -21.037 1.00 53.19 90 GLU A N 1
ATOM 698 C CA . GLU A 1 90 ? 12.925 -1.857 -19.824 1.00 53.19 90 GLU A CA 1
ATOM 699 C C . GLU A 1 90 ? 13.747 -0.645 -20.239 1.00 53.19 90 GLU A C 1
ATOM 701 O O . GLU A 1 90 ? 14.714 -0.779 -20.998 1.00 53.19 90 GLU A O 1
ATOM 706 N N . ARG A 1 91 ? 13.312 0.555 -19.831 1.00 48.97 91 ARG A N 1
ATOM 707 C CA . ARG A 1 91 ? 14.000 1.783 -20.218 1.00 48.97 91 ARG A CA 1
ATOM 708 C C . ARG A 1 91 ? 15.427 1.578 -19.729 1.00 48.97 91 ARG A C 1
ATOM 710 O O . ARG A 1 91 ? 15.585 1.376 -18.520 1.00 48.97 91 ARG A O 1
ATOM 717 N N . PRO A 1 92 ? 16.436 1.508 -20.623 1.00 42.47 92 PRO A N 1
ATOM 718 C CA . PRO A 1 92 ? 17.717 0.935 -20.262 1.00 42.47 92 PRO A CA 1
ATOM 719 C C . PRO A 1 92 ? 18.198 1.665 -19.027 1.00 42.47 92 PRO A C 1
ATOM 721 O O . PRO A 1 9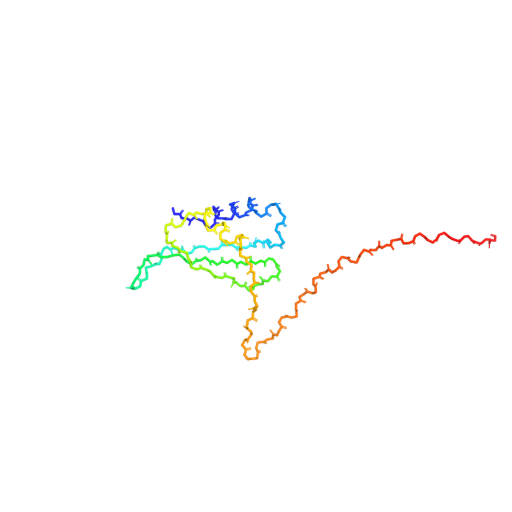2 ? 18.317 2.893 -19.073 1.00 42.47 92 PRO A O 1
ATOM 724 N N . ARG A 1 93 ? 18.411 0.932 -17.921 1.00 52.69 93 ARG A N 1
ATOM 725 C CA . ARG A 1 93 ? 19.059 1.464 -16.720 1.00 52.69 93 ARG A CA 1
ATOM 726 C C . ARG A 1 93 ? 20.258 2.223 -17.237 1.00 52.69 93 ARG A C 1
ATOM 728 O O . ARG A 1 93 ? 21.171 1.587 -17.764 1.00 52.69 93 ARG A O 1
ATOM 735 N N . THR A 1 94 ? 20.211 3.554 -17.215 1.00 45.44 94 THR A N 1
ATOM 736 C CA . THR A 1 94 ? 21.235 4.365 -17.858 1.00 45.44 94 THR A CA 1
ATOM 737 C C . THR A 1 94 ? 22.529 4.020 -17.150 1.00 45.44 94 THR A C 1
ATOM 739 O O . THR A 1 94 ? 22.789 4.503 -16.048 1.00 45.44 94 THR A O 1
ATOM 742 N N . ARG A 1 95 ? 23.322 3.127 -17.753 1.00 47.59 95 ARG A N 1
ATOM 743 C CA . ARG A 1 95 ? 24.713 2.921 -17.396 1.00 47.59 95 ARG A CA 1
ATOM 744 C C . ARG A 1 95 ? 25.295 4.300 -17.574 1.00 47.59 95 ARG A C 1
ATOM 746 O O . ARG A 1 95 ? 25.421 4.777 -18.701 1.00 47.59 95 ARG A O 1
ATOM 753 N N . ARG A 1 96 ? 25.535 4.967 -16.449 1.00 52.72 96 ARG A N 1
ATOM 754 C CA . ARG A 1 96 ? 26.248 6.228 -16.358 1.00 52.72 96 ARG A CA 1
ATOM 755 C C . ARG A 1 96 ? 27.555 5.976 -17.100 1.00 52.72 96 ARG A C 1
ATOM 757 O O . ARG A 1 96 ? 28.462 5.352 -16.558 1.00 52.72 96 ARG A O 1
ATOM 764 N N . ARG A 1 97 ? 27.596 6.324 -18.391 1.00 47.72 97 ARG A N 1
ATOM 765 C CA . ARG A 1 97 ? 28.804 6.255 -19.204 1.00 47.72 97 ARG A CA 1
ATOM 766 C C . ARG A 1 97 ? 29.723 7.241 -18.510 1.00 47.72 97 ARG A C 1
ATOM 768 O O . ARG A 1 97 ? 29.530 8.449 -18.634 1.00 47.72 97 ARG A O 1
ATOM 775 N N . ALA A 1 98 ? 30.641 6.728 -17.697 1.00 49.28 98 ALA A N 1
ATOM 776 C CA . ALA A 1 98 ? 31.775 7.497 -17.246 1.00 49.28 98 ALA A CA 1
ATOM 777 C C . ALA A 1 98 ? 32.445 7.983 -18.531 1.00 49.28 98 ALA A C 1
ATOM 779 O O . ALA A 1 98 ? 33.042 7.199 -19.267 1.00 49.28 98 ALA A O 1
ATOM 780 N N . ARG A 1 99 ? 32.238 9.257 -18.873 1.00 45.22 99 ARG A N 1
ATOM 781 C CA . ARG A 1 99 ? 33.098 9.929 -19.834 1.00 45.22 99 ARG A CA 1
ATOM 782 C C . ARG A 1 99 ? 34.432 10.052 -19.113 1.00 45.22 99 ARG A C 1
ATOM 784 O O . ARG A 1 99 ? 34.645 11.004 -18.373 1.00 45.22 99 ARG A O 1
ATOM 791 N N . SER A 1 100 ? 35.289 9.050 -19.268 1.00 46.78 100 SER A N 1
ATOM 792 C CA . SER A 1 100 ? 36.715 9.240 -19.084 1.00 46.78 100 SER A CA 1
ATOM 793 C C . SER A 1 100 ? 37.131 10.266 -20.132 1.00 46.78 100 SER A C 1
ATOM 795 O O . SER A 1 100 ? 37.251 9.959 -21.316 1.00 46.78 100 SER A O 1
ATOM 797 N N . SER A 1 101 ? 37.283 11.5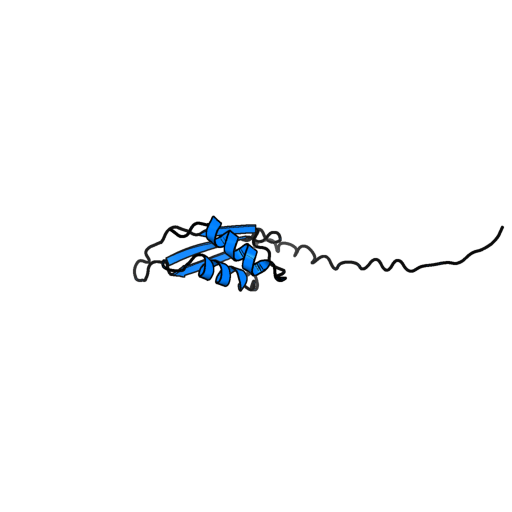23 -19.719 1.00 49.72 101 SER A N 1
ATOM 798 C CA . SER A 1 101 ? 38.079 12.473 -20.483 1.00 49.72 101 SER A CA 1
ATOM 799 C C . SER A 1 101 ? 39.526 11.997 -20.376 1.00 49.72 101 SER A C 1
ATOM 801 O O . SER A 1 101 ? 40.260 12.382 -19.467 1.00 49.72 101 SER A O 1
ATOM 803 N N . ALA A 1 102 ? 39.902 11.064 -21.249 1.00 43.69 102 ALA A N 1
ATOM 804 C CA . ALA A 1 102 ? 41.291 10.709 -21.446 1.00 43.69 102 ALA A CA 1
ATOM 805 C C . ALA A 1 102 ? 41.976 11.928 -22.064 1.00 43.69 102 ALA A C 1
ATOM 807 O O . ALA A 1 102 ? 41.681 12.343 -23.184 1.00 43.69 102 ALA A O 1
ATOM 808 N N . ASN A 1 103 ? 42.839 12.524 -21.256 1.00 49.06 103 ASN A N 1
ATOM 809 C CA . ASN A 1 103 ? 43.779 13.556 -21.625 1.00 49.06 103 ASN A CA 1
ATOM 810 C C . ASN A 1 103 ? 44.671 13.008 -22.754 1.00 49.06 103 ASN A C 1
ATOM 812 O O . ASN A 1 103 ? 45.432 12.070 -22.525 1.00 49.06 103 ASN A O 1
ATOM 816 N N . ALA A 1 104 ? 44.571 13.562 -23.960 1.00 45.44 104 ALA A N 1
ATOM 817 C CA . ALA A 1 104 ? 45.530 13.326 -25.033 1.00 45.44 104 ALA A CA 1
ATOM 818 C C . ALA A 1 104 ? 46.226 14.652 -25.333 1.00 45.44 104 ALA A C 1
ATOM 820 O O . ALA A 1 104 ? 45.822 15.413 -26.208 1.00 45.44 104 ALA A O 1
ATOM 821 N N . GLY A 1 105 ? 47.264 14.941 -24.551 1.00 48.03 105 GLY A N 1
ATOM 822 C CA . GLY A 1 105 ? 48.314 15.834 -25.006 1.00 48.03 105 GLY A CA 1
ATOM 823 C C . GLY A 1 105 ? 49.155 15.100 -26.047 1.00 48.03 105 GLY A C 1
ATOM 824 O O . GLY A 1 105 ? 49.662 14.018 -25.769 1.00 48.03 105 GLY A O 1
ATOM 825 N N . ALA A 1 106 ? 49.304 15.689 -27.228 1.00 43.69 106 ALA A N 1
ATOM 826 C CA . ALA A 1 106 ? 50.417 15.429 -28.132 1.00 43.69 106 ALA A CA 1
ATOM 827 C C . ALA A 1 106 ? 50.564 16.653 -29.041 1.00 43.69 106 ALA A C 1
ATOM 829 O O . ALA A 1 106 ? 49.698 16.938 -29.866 1.00 43.69 106 ALA A O 1
ATOM 830 N N . GLY A 1 107 ? 51.631 17.423 -28.822 1.00 45.59 107 GLY A N 1
ATOM 831 C CA . GLY A 1 107 ? 52.002 18.533 -29.690 1.00 45.59 107 GLY A CA 1
ATOM 832 C C . GLY A 1 107 ? 52.539 18.055 -31.039 1.00 45.59 107 GLY A C 1
ATOM 833 O O . GLY A 1 107 ? 53.029 16.936 -31.148 1.00 45.59 107 GLY A O 1
ATOM 834 N N . ALA A 1 108 ? 52.501 18.937 -32.036 1.00 40.69 108 ALA A N 1
ATOM 835 C CA . ALA A 1 108 ? 53.478 18.983 -33.121 1.00 40.69 108 ALA A CA 1
ATOM 836 C C . ALA A 1 108 ? 53.356 20.314 -33.885 1.00 40.69 108 ALA A C 1
ATOM 838 O O . ALA A 1 108 ? 52.330 20.600 -34.491 1.00 40.69 108 ALA A O 1
ATOM 839 N N . ALA A 1 109 ? 54.426 21.105 -33.786 1.00 43.38 109 ALA A N 1
ATOM 840 C CA . ALA A 1 109 ? 55.014 22.012 -34.773 1.00 43.38 109 ALA A CA 1
ATOM 841 C C . ALA A 1 109 ? 54.161 22.538 -35.949 1.00 43.38 109 ALA A C 1
ATOM 843 O O . ALA A 1 109 ? 53.779 21.776 -36.839 1.00 43.38 109 ALA A O 1
ATOM 844 N N . ARG A 1 110 ? 54.107 23.870 -36.081 1.00 40.56 110 ARG A N 1
ATOM 845 C CA . ARG A 1 110 ? 54.855 24.613 -37.114 1.00 40.56 110 ARG A CA 1
ATOM 846 C C . ARG A 1 110 ? 54.859 26.109 -36.834 1.00 40.56 110 ARG A C 1
ATOM 848 O O . ARG A 1 110 ? 53.813 26.614 -36.381 1.00 40.56 110 ARG A O 1
#

Secondary structure (DSSP, 8-state):
---HHHHHHHHHHHHTTT-S---SEEEEPPPB--TTS--EEEEEEEETTEEEEEEEEEETT--HHHHHHHHHT----PPPPPTT--------------------------

Organism: NCBI:txid1189126

pLDDT: mean 78.74, std 18.61, range [40.56, 97.25]

InterPro domains:
  IPR021294 Protein of unknown function DUF2866 [PF11065] (23-82)

Sequence (110 aa):
MVEDNDVLVHLQSLLRDGSTTRVASCRVSTPLQHPWGRAYRLVEWTTPLDDGARRQVVPAESSAFEIARLVAEHVPGRRILLNGEPVDAERPRTRRRARSSANAGAGAAR

Solvent-accessible surface area (backbone atoms only — not comparable to f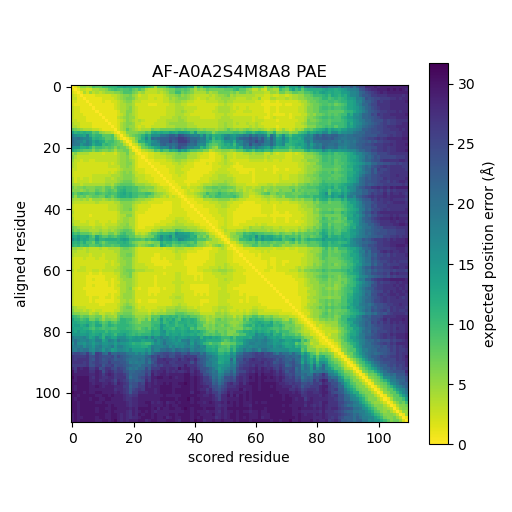ull-atom values): 7168 Å² total; per-residue (Å²): 130,80,50,44,66,57,22,50,54,42,32,54,63,69,45,67,83,70,57,90,76,57,73,68,48,59,46,59,51,70,75,41,78,44,97,91,56,71,48,24,23,49,36,38,36,29,33,86,88,40,89,67,71,44,75,48,79,42,59,50,83,59,48,40,59,59,51,20,50,56,61,70,69,59,74,87,75,86,83,82,75,58,95,85,56,76,78,74,71,73,73,70,78,75,73,76,75,77,78,74,80,74,83,79,87,77,89,81,89,134